Protein AF-A0A2A4WI17-F1 (afdb_monomer_lite)

pLDDT: mean 92.86, std 6.68, range [65.06, 98.31]

Foldseek 3Di:
DDDDDDDDDPVNVVVVVVVVVVVVVVVPDDDDPVRVVVVVVVVLLVCLQVVLVVVPQDDDSVVLVVLVVPDDDPPRVVSSVSSVLQSVLVVLVVVVVVVVDPDDDPVNVVSSVD

Radius of gyration: 18.0 Å; chains: 1; bounding box: 45×33×43 Å

Sequence (114 aa):
MFAPNFQIIPLLAKMLMDIEATRQAVSSLPVTVSVLASLRESARLIATHYSTQIEGNRLTQDQVEEVLQGGTFPNRERDEAEVKNYYQALDFLDSLIKIKNTFITEKELQTLVG

Structure (mmCIF, N/CA/C/O backbone):
data_AF-A0A2A4WI17-F1
#
_entry.id   AF-A0A2A4WI17-F1
#
loop_
_atom_site.group_PDB
_atom_site.id
_atom_site.type_symbol
_atom_site.label_atom_id
_atom_site.label_alt_id
_atom_site.label_comp_id
_atom_site.label_asym_id
_atom_site.label_entity_id
_atom_site.label_seq_id
_atom_site.pdbx_PDB_ins_code
_atom_site.Cartn_x
_atom_site.Cartn_y
_atom_site.Cartn_z
_atom_site.occupancy
_atom_site.B_iso_or_equiv
_atom_site.auth_seq_id
_atom_site.auth_comp_id
_atom_site.auth_asym_id
_atom_site.auth_atom_id
_atom_site.pdbx_PDB_model_num
ATOM 1 N N . MET A 1 1 ? 28.765 -5.258 9.114 1.00 79.31 1 MET A N 1
ATOM 2 C CA . MET A 1 1 ? 27.917 -4.525 8.151 1.00 79.31 1 MET A CA 1
ATOM 3 C C . MET A 1 1 ? 27.171 -5.564 7.330 1.00 79.31 1 MET A C 1
ATOM 5 O O . MET A 1 1 ? 27.802 -6.533 6.923 1.00 79.31 1 MET A O 1
ATOM 9 N N . PHE A 1 2 ? 25.852 -5.445 7.186 1.00 89.94 2 PHE A N 1
ATOM 10 C CA . PHE A 1 2 ? 25.060 -6.394 6.397 1.00 89.94 2 PHE A CA 1
ATOM 11 C C . PHE A 1 2 ? 25.437 -6.273 4.912 1.00 89.94 2 PHE A C 1
ATOM 13 O O . PHE A 1 2 ? 25.482 -5.164 4.387 1.00 89.94 2 PHE A O 1
ATOM 20 N N . ALA A 1 3 ? 25.740 -7.397 4.261 1.00 90.81 3 ALA A N 1
ATOM 21 C CA . ALA A 1 3 ? 26.123 -7.464 2.852 1.00 90.81 3 ALA A CA 1
ATOM 22 C C . ALA A 1 3 ? 25.210 -8.481 2.142 1.00 90.81 3 ALA A C 1
ATOM 24 O O . ALA A 1 3 ? 25.530 -9.672 2.113 1.00 90.81 3 ALA A O 1
ATOM 25 N N . PRO A 1 4 ? 24.036 -8.054 1.646 1.00 93.25 4 PRO A N 1
ATOM 26 C CA . PRO A 1 4 ? 23.118 -8.954 0.961 1.00 93.25 4 PRO A CA 1
ATOM 27 C C . PRO A 1 4 ? 23.732 -9.457 -0.349 1.00 93.25 4 PRO A C 1
ATOM 29 O O . PRO A 1 4 ? 24.366 -8.703 -1.087 1.00 93.25 4 PRO A O 1
ATOM 32 N N . ASN A 1 5 ? 23.526 -10.738 -0.649 1.00 93.56 5 ASN A N 1
ATOM 33 C CA . ASN A 1 5 ? 23.973 -11.353 -1.895 1.00 93.56 5 ASN A CA 1
ATOM 34 C C . ASN A 1 5 ? 22.818 -11.374 -2.901 1.00 93.56 5 ASN A C 1
ATOM 36 O O . ASN A 1 5 ? 21.951 -12.246 -2.843 1.00 93.56 5 ASN A O 1
ATOM 40 N N . PHE A 1 6 ? 22.799 -10.399 -3.808 1.00 93.25 6 PHE A N 1
ATOM 41 C CA . PHE A 1 6 ? 21.814 -10.331 -4.882 1.00 93.25 6 PHE A CA 1
ATOM 42 C C . PHE A 1 6 ? 22.356 -10.997 -6.147 1.00 93.25 6 PHE A C 1
ATOM 44 O O . PHE A 1 6 ? 23.435 -10.651 -6.625 1.00 93.25 6 PHE A O 1
ATOM 51 N N . GLN A 1 7 ? 21.586 -11.922 -6.719 1.00 94.44 7 GLN A N 1
ATOM 52 C CA . GLN A 1 7 ? 21.932 -12.598 -7.967 1.00 94.44 7 GLN A CA 1
ATOM 53 C C . GLN A 1 7 ? 20.770 -12.516 -8.950 1.00 94.44 7 GLN A C 1
ATOM 55 O O . GLN A 1 7 ? 19.653 -12.937 -8.647 1.00 94.44 7 GLN A O 1
ATOM 60 N N . ILE A 1 8 ? 21.037 -11.993 -10.148 1.00 94.81 8 ILE A N 1
ATOM 61 C CA . ILE A 1 8 ? 20.061 -11.991 -11.237 1.00 94.81 8 ILE A CA 1
ATOM 62 C C . ILE A 1 8 ? 20.190 -13.308 -11.992 1.00 94.81 8 ILE A C 1
ATOM 64 O O . ILE A 1 8 ? 21.150 -13.530 -12.726 1.00 94.81 8 ILE A O 1
ATOM 68 N N . ILE A 1 9 ? 19.203 -14.180 -11.811 1.00 97.56 9 ILE A N 1
ATOM 69 C CA . ILE A 1 9 ? 19.073 -15.418 -12.581 1.00 97.56 9 ILE A CA 1
ATOM 70 C C . ILE A 1 9 ? 18.178 -15.195 -13.813 1.00 97.56 9 ILE A C 1
ATOM 72 O O . ILE A 1 9 ? 17.351 -14.278 -13.801 1.00 97.56 9 ILE A O 1
ATOM 76 N N . PRO A 1 10 ? 18.264 -16.044 -14.857 1.00 98.12 10 PRO A N 1
ATOM 77 C CA . PRO A 1 10 ? 17.465 -15.879 -16.075 1.00 98.12 10 PRO A CA 1
ATOM 78 C C . PRO A 1 10 ? 15.953 -15.769 -15.828 1.00 98.12 10 PRO A C 1
ATOM 80 O O . PRO A 1 10 ? 15.282 -14.976 -16.484 1.00 98.12 10 PRO A O 1
ATOM 83 N N . LEU A 1 11 ? 15.421 -16.512 -14.848 1.00 97.69 11 LEU A N 1
ATOM 84 C CA . LEU A 1 11 ? 14.013 -16.416 -14.454 1.00 97.69 11 LEU A CA 1
ATOM 85 C C . LEU A 1 11 ? 13.659 -15.018 -13.926 1.00 97.69 11 LEU A C 1
ATOM 87 O O . LEU A 1 11 ? 12.659 -14.448 -14.351 1.00 97.69 11 LEU A O 1
ATOM 91 N N . LEU A 1 12 ? 14.492 -14.446 -13.050 1.00 97.75 12 LEU A N 1
ATOM 92 C CA . LEU A 1 12 ? 14.269 -13.110 -12.498 1.00 97.75 12 LEU A CA 1
ATOM 93 C C . LEU A 1 12 ? 14.339 -12.044 -13.596 1.00 97.75 12 LEU A C 1
ATOM 95 O O . LEU A 1 12 ? 13.481 -11.170 -13.653 1.00 97.75 12 LEU A O 1
ATOM 99 N N . ALA A 1 13 ? 15.316 -12.147 -14.501 1.00 97.81 13 ALA A N 1
ATOM 100 C CA . ALA A 1 13 ? 15.419 -11.244 -15.645 1.00 97.81 13 ALA A CA 1
ATOM 101 C C . ALA A 1 13 ? 14.158 -11.298 -16.522 1.00 97.81 13 ALA A C 1
ATOM 103 O O . ALA A 1 13 ? 13.636 -10.255 -16.910 1.00 97.81 13 ALA A O 1
ATOM 104 N N . LYS A 1 14 ? 13.627 -12.501 -16.781 1.00 98.31 14 LYS A N 1
ATOM 105 C CA . LYS A 1 14 ? 12.368 -12.673 -17.513 1.00 98.31 14 LYS A CA 1
ATOM 106 C C . LYS A 1 14 ? 11.191 -12.008 -16.794 1.00 98.31 14 LYS A C 1
ATOM 108 O O . LYS A 1 14 ? 10.482 -11.226 -17.413 1.00 98.31 14 LYS A O 1
ATOM 113 N N . MET A 1 15 ? 11.034 -12.247 -15.491 1.00 98.19 15 MET A N 1
ATOM 114 C CA . MET A 1 15 ? 9.964 -11.630 -14.698 1.00 98.19 15 MET A CA 1
ATOM 115 C C . MET A 1 15 ? 10.038 -10.098 -14.713 1.00 98.19 15 MET A C 1
ATOM 117 O O . MET A 1 15 ? 9.012 -9.439 -14.842 1.00 98.19 15 MET A O 1
ATOM 121 N N . LEU A 1 16 ? 11.240 -9.518 -14.628 1.00 97.56 16 LEU A N 1
ATOM 122 C CA . LEU A 1 16 ? 11.426 -8.066 -14.716 1.00 97.56 16 LEU A CA 1
ATOM 123 C C . LEU A 1 16 ? 11.016 -7.513 -16.088 1.00 97.56 16 LEU A C 1
ATOM 125 O O . LEU A 1 16 ? 10.375 -6.465 -16.150 1.00 97.56 16 LEU A O 1
ATOM 129 N N . MET A 1 17 ? 11.343 -8.220 -17.176 1.00 98.12 17 MET A N 1
ATOM 130 C CA . MET A 1 17 ? 10.915 -7.836 -18.527 1.00 98.12 17 MET A CA 1
ATOM 131 C C . MET A 1 17 ? 9.390 -7.897 -18.680 1.00 98.12 17 MET A C 1
ATOM 133 O O . MET A 1 17 ? 8.802 -6.967 -19.229 1.00 98.12 17 MET A O 1
ATOM 137 N N . ASP A 1 18 ? 8.747 -8.939 -18.148 1.00 98.19 18 ASP A N 1
ATOM 138 C CA . ASP A 1 18 ? 7.288 -9.095 -18.197 1.00 98.19 18 ASP A CA 1
ATOM 139 C C . ASP A 1 18 ? 6.572 -7.987 -17.390 1.00 98.19 18 ASP A C 1
ATOM 141 O O . ASP A 1 18 ? 5.571 -7.418 -17.846 1.00 98.19 18 ASP A O 1
ATOM 145 N N . ILE A 1 19 ? 7.114 -7.622 -16.218 1.00 98.00 19 ILE A N 1
ATOM 146 C CA . ILE A 1 19 ? 6.622 -6.501 -15.399 1.00 98.00 19 ILE A CA 1
ATOM 147 C C . ILE A 1 19 ? 6.747 -5.180 -16.163 1.00 98.00 19 ILE A C 1
ATOM 149 O O . ILE A 1 19 ? 5.779 -4.422 -16.224 1.00 98.00 19 ILE A O 1
ATOM 153 N N . GLU A 1 20 ? 7.904 -4.896 -16.768 1.00 97.81 20 GLU A N 1
ATOM 154 C CA . GLU A 1 20 ? 8.119 -3.639 -17.493 1.00 97.81 20 GLU A CA 1
ATOM 155 C C . GLU A 1 20 ? 7.232 -3.536 -18.740 1.00 97.81 20 GLU A C 1
ATOM 157 O O . GLU A 1 20 ? 6.628 -2.488 -18.973 1.00 97.81 20 GLU A O 1
ATOM 162 N N . ALA A 1 21 ? 7.072 -4.626 -19.496 1.00 97.75 21 ALA A N 1
ATOM 163 C CA . ALA A 1 21 ? 6.164 -4.667 -20.640 1.00 97.75 21 ALA A CA 1
ATOM 164 C C . ALA A 1 21 ? 4.716 -4.353 -20.221 1.00 97.75 21 ALA A C 1
ATOM 166 O O . ALA A 1 21 ? 4.040 -3.529 -20.842 1.00 97.75 21 ALA A O 1
ATOM 167 N N . THR A 1 22 ? 4.258 -4.947 -19.114 1.00 97.69 22 THR A N 1
ATOM 168 C CA . THR A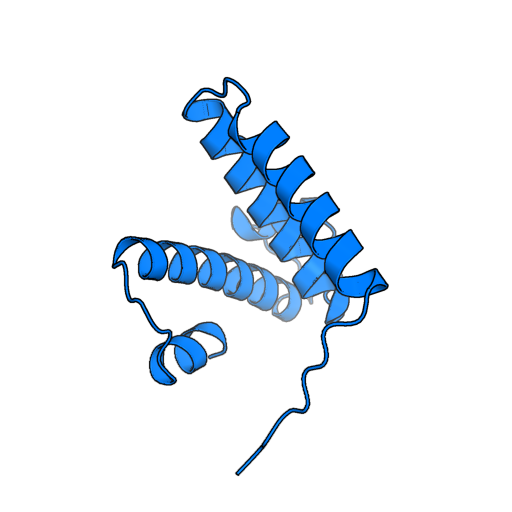 1 22 ? 2.919 -4.694 -18.558 1.00 97.69 22 THR A CA 1
ATOM 169 C C . THR A 1 22 ? 2.778 -3.252 -18.068 1.00 97.69 22 THR A C 1
ATOM 171 O O . THR A 1 22 ? 1.787 -2.582 -18.366 1.00 97.69 22 THR A O 1
ATOM 174 N N . ARG A 1 23 ? 3.788 -2.731 -17.360 1.00 96.69 23 ARG A N 1
ATOM 175 C CA . ARG A 1 23 ? 3.809 -1.347 -16.872 1.00 96.69 23 ARG A CA 1
ATOM 176 C C . ARG A 1 23 ? 3.716 -0.349 -18.025 1.00 96.69 23 ARG A C 1
ATOM 178 O O . ARG A 1 23 ? 2.979 0.631 -17.908 1.00 96.69 23 ARG A O 1
ATOM 185 N N . GLN A 1 24 ? 4.429 -0.582 -19.129 1.00 96.75 24 GLN A N 1
ATOM 186 C CA . GLN A 1 24 ? 4.367 0.266 -20.323 1.00 96.75 24 GLN A CA 1
ATOM 187 C C . GLN A 1 24 ? 2.980 0.247 -20.964 1.00 96.75 24 GLN A C 1
ATOM 189 O O . GLN A 1 24 ? 2.438 1.316 -21.248 1.00 96.75 24 GLN A O 1
ATOM 194 N N . ALA A 1 25 ? 2.380 -0.938 -21.117 1.00 95.44 25 ALA A N 1
ATOM 195 C CA . ALA A 1 25 ? 1.027 -1.071 -21.647 1.00 95.44 25 ALA A CA 1
ATOM 196 C C . ALA A 1 25 ? 0.024 -0.243 -20.825 1.00 95.44 25 ALA A C 1
ATOM 198 O O . ALA A 1 25 ? -0.688 0.588 -21.389 1.00 95.44 25 ALA A O 1
ATOM 199 N N . VAL A 1 26 ? 0.042 -0.374 -19.492 1.00 92.56 26 VAL A N 1
ATOM 200 C CA . VAL A 1 26 ? -0.828 0.400 -18.586 1.00 92.56 26 VAL A CA 1
ATOM 201 C C . VAL A 1 26 ? -0.530 1.901 -18.647 1.00 92.56 26 VAL A C 1
ATOM 203 O O . VAL A 1 26 ? -1.452 2.708 -18.725 1.00 92.56 26 VAL A O 1
ATOM 206 N N . SER A 1 27 ? 0.748 2.291 -18.654 1.00 91.00 27 SER A N 1
ATOM 207 C CA . SER A 1 27 ? 1.164 3.705 -18.666 1.00 91.00 27 SER A CA 1
ATOM 208 C C . SER A 1 27 ? 0.761 4.442 -19.949 1.00 91.00 27 SER A C 1
ATOM 210 O O . SER A 1 27 ? 0.677 5.667 -19.945 1.00 91.00 27 SER A O 1
ATOM 212 N N . SER A 1 28 ? 0.535 3.708 -21.042 1.00 91.38 28 SER A N 1
ATOM 213 C CA . SER A 1 28 ? 0.130 4.264 -22.337 1.00 91.38 28 SER A CA 1
ATOM 214 C C . SER A 1 28 ? -1.383 4.461 -22.493 1.00 91.38 28 SER A C 1
ATOM 216 O O . SER A 1 28 ? -1.819 5.067 -23.473 1.00 91.38 28 SER A O 1
ATOM 218 N N . LEU A 1 29 ? -2.192 3.956 -21.552 1.00 92.19 29 LEU A N 1
ATOM 219 C CA . LEU A 1 29 ? -3.646 4.037 -21.647 1.00 92.19 29 LEU A CA 1
ATOM 220 C C . LEU A 1 29 ? -4.127 5.495 -21.558 1.00 92.19 29 LEU A C 1
ATOM 222 O O . LEU A 1 29 ? -3.684 6.243 -20.681 1.00 92.19 29 LEU A O 1
ATOM 226 N N . PRO A 1 30 ? -5.076 5.911 -22.415 1.00 92.19 30 PRO A N 1
ATOM 227 C CA . PRO A 1 30 ? -5.680 7.229 -22.310 1.00 92.19 30 PRO A CA 1
ATOM 228 C C . PRO A 1 30 ? -6.620 7.265 -21.097 1.00 92.19 30 PRO A C 1
ATOM 230 O O . PRO A 1 30 ? -7.737 6.753 -21.147 1.00 92.19 30 PRO A O 1
ATOM 233 N N . VAL A 1 31 ? -6.169 7.872 -19.998 1.00 91.69 31 VAL A N 1
ATOM 234 C CA . VAL A 1 31 ? -6.937 7.998 -18.749 1.00 91.69 31 VAL A CA 1
ATOM 235 C C . VAL A 1 31 ? -7.063 9.470 -18.371 1.00 91.69 31 VAL A C 1
ATOM 237 O O . VAL A 1 31 ? -6.091 10.225 -18.410 1.00 91.69 31 VAL A O 1
ATOM 240 N N . THR A 1 32 ? -8.269 9.902 -18.004 1.00 94.38 32 THR A N 1
ATOM 241 C CA . THR A 1 32 ? -8.497 11.273 -17.535 1.00 94.38 32 THR A CA 1
ATOM 242 C C . THR A 1 32 ? -7.949 11.465 -16.121 1.00 94.38 32 THR A C 1
ATOM 244 O O . THR A 1 32 ? -7.808 10.519 -15.347 1.00 94.38 32 THR A O 1
ATOM 247 N N . VAL A 1 33 ? -7.692 12.719 -15.740 1.00 92.56 33 VAL A N 1
ATOM 248 C CA . VAL A 1 33 ? -7.217 13.051 -14.386 1.00 92.56 33 VAL A CA 1
ATOM 249 C C . VAL A 1 33 ? -8.195 12.573 -13.304 1.00 92.56 33 VAL A C 1
ATOM 251 O O . VAL A 1 33 ? -7.755 12.073 -12.272 1.00 92.56 33 VAL A O 1
ATOM 254 N N . SER A 1 34 ? -9.507 12.674 -13.544 1.00 95.44 34 SER A N 1
ATOM 255 C CA . SER A 1 34 ? -10.535 12.234 -12.591 1.00 95.44 34 SER A CA 1
ATOM 256 C C . SER A 1 34 ? -10.551 10.719 -12.400 1.00 95.44 34 SER A C 1
ATOM 258 O O . SER A 1 34 ? -10.575 10.248 -11.266 1.00 95.44 34 SER A O 1
ATOM 260 N N . VAL A 1 35 ? -10.472 9.950 -13.491 1.00 94.62 35 VAL A N 1
ATOM 261 C CA . VAL A 1 35 ? -10.410 8.483 -13.419 1.00 94.62 35 VAL A CA 1
ATOM 262 C C . VAL A 1 35 ? -9.125 8.047 -12.723 1.00 94.62 35 VAL A C 1
ATOM 264 O O . VAL A 1 35 ? -9.163 7.186 -11.852 1.00 94.62 35 VAL A O 1
ATOM 267 N N . LEU A 1 36 ? -7.992 8.682 -13.030 1.00 92.12 36 LEU A N 1
ATOM 268 C CA . LEU A 1 36 ? -6.725 8.385 -12.366 1.00 92.12 36 LEU A CA 1
ATOM 269 C C . LEU A 1 36 ? -6.771 8.674 -10.856 1.00 92.12 36 LEU A C 1
ATOM 271 O O . LEU A 1 36 ? -6.202 7.914 -10.074 1.00 92.12 36 LEU A O 1
ATOM 275 N N . ALA A 1 37 ? -7.426 9.760 -10.439 1.00 92.31 37 ALA A N 1
ATOM 276 C CA . ALA A 1 37 ? -7.603 10.080 -9.024 1.00 92.31 37 ALA A CA 1
ATOM 277 C C . ALA A 1 37 ? -8.435 9.006 -8.306 1.00 92.31 37 ALA A C 1
ATOM 279 O O . ALA A 1 37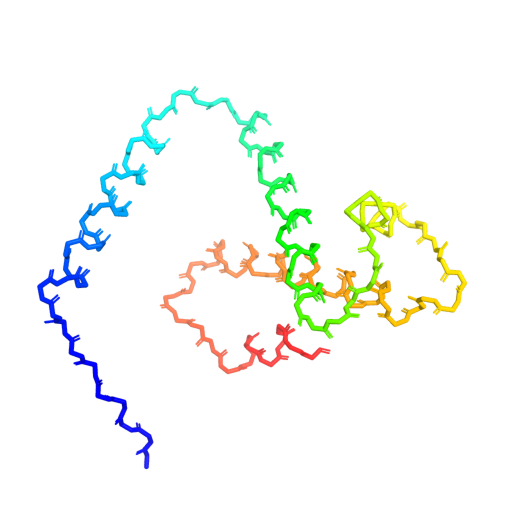 ? -7.993 8.496 -7.279 1.00 92.31 37 ALA A O 1
ATOM 280 N N . SER A 1 38 ? -9.563 8.602 -8.898 1.00 94.81 38 SER A N 1
ATOM 281 C CA . SER A 1 38 ? -10.419 7.537 -8.364 1.00 94.81 38 SER A CA 1
ATOM 282 C C . SER A 1 38 ? -9.689 6.190 -8.290 1.00 94.81 38 SER A C 1
ATOM 284 O O . SER A 1 38 ? -9.713 5.540 -7.252 1.00 94.81 38 SER A O 1
ATOM 286 N N . LEU A 1 39 ? -8.940 5.805 -9.331 1.00 94.06 39 LEU A N 1
ATOM 287 C CA . LEU A 1 39 ? -8.144 4.572 -9.318 1.00 94.06 39 LEU A CA 1
ATOM 288 C C . LEU A 1 39 ? -7.089 4.569 -8.204 1.00 94.06 39 LEU A C 1
ATOM 290 O O . LEU A 1 39 ? -6.860 3.534 -7.583 1.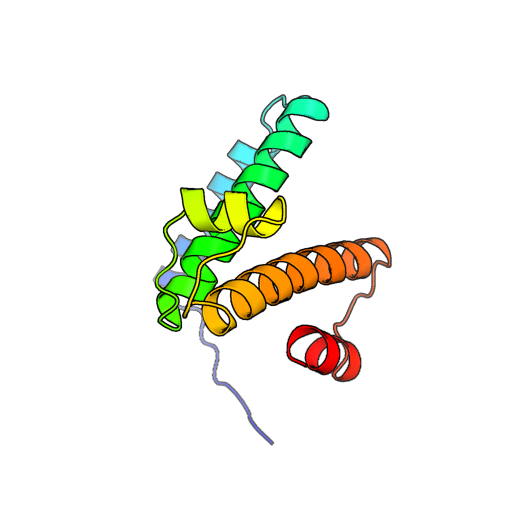00 94.06 39 LEU A O 1
ATOM 294 N N . ARG A 1 40 ? -6.446 5.712 -7.936 1.00 92.75 40 ARG A N 1
ATOM 295 C CA . ARG A 1 40 ? -5.478 5.841 -6.833 1.00 92.75 40 ARG A CA 1
ATOM 296 C C . ARG A 1 40 ? -6.140 5.726 -5.469 1.00 92.75 40 ARG A C 1
ATOM 298 O O . ARG A 1 40 ? -5.573 5.102 -4.581 1.00 92.75 40 ARG A O 1
ATOM 305 N N . GLU A 1 41 ? -7.315 6.319 -5.304 1.00 93.38 41 GLU A N 1
ATOM 306 C CA . GLU A 1 41 ? -8.102 6.200 -4.079 1.00 93.38 41 GLU A CA 1
ATOM 307 C C . GLU A 1 41 ? -8.514 4.746 -3.828 1.00 93.38 41 GLU A C 1
ATOM 309 O O . GLU A 1 41 ? -8.211 4.204 -2.766 1.00 93.38 41 GLU A O 1
ATOM 314 N N . SER A 1 42 ? -9.066 4.063 -4.836 1.00 94.81 42 SER A N 1
ATOM 315 C CA . SER A 1 42 ? -9.386 2.635 -4.741 1.00 94.81 42 SER A CA 1
ATOM 316 C C . SER A 1 42 ? -8.149 1.784 -4.447 1.00 94.81 42 SER A C 1
ATOM 318 O O . SER A 1 42 ? -8.200 0.897 -3.599 1.00 94.81 42 SER A O 1
ATOM 320 N N . ALA A 1 43 ? -7.018 2.060 -5.104 1.00 94.56 43 ALA A N 1
ATOM 321 C CA . ALA A 1 43 ? -5.772 1.341 -4.854 1.00 94.56 43 ALA A CA 1
ATOM 322 C C . ALA A 1 43 ? -5.265 1.538 -3.417 1.00 94.56 43 ALA A C 1
ATOM 324 O O . ALA A 1 43 ? -4.790 0.576 -2.819 1.00 94.56 43 ALA A O 1
ATOM 325 N N . ARG A 1 44 ? -5.399 2.743 -2.844 1.00 95.00 44 ARG A N 1
ATOM 326 C CA . ARG A 1 44 ? -5.062 3.000 -1.436 1.00 95.00 44 ARG A CA 1
ATOM 327 C C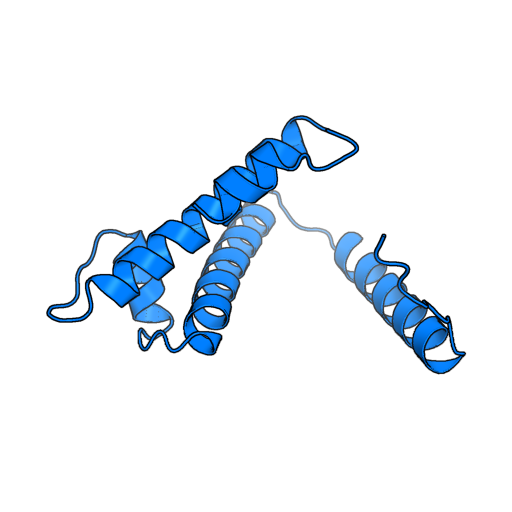 . ARG A 1 44 ? -5.964 2.222 -0.488 1.00 95.00 44 ARG A C 1
ATOM 329 O O . ARG A 1 44 ? -5.442 1.556 0.395 1.00 95.00 44 ARG A O 1
ATOM 336 N N . LEU A 1 45 ? -7.282 2.244 -0.694 1.00 95.88 45 LEU A N 1
ATOM 337 C CA . LEU A 1 45 ? -8.226 1.473 0.128 1.00 95.88 45 LEU A CA 1
ATOM 338 C C . LEU A 1 45 ? -7.891 -0.024 0.117 1.00 95.88 45 LEU A C 1
ATOM 340 O O . LEU A 1 45 ? -7.794 -0.654 1.170 1.00 95.88 45 LEU A O 1
ATOM 344 N N . ILE A 1 46 ? -7.643 -0.574 -1.074 1.00 96.69 46 ILE A N 1
ATOM 345 C CA . ILE A 1 46 ? -7.268 -1.979 -1.265 1.00 96.69 46 ILE A CA 1
ATOM 346 C C . ILE A 1 46 ? -5.931 -2.287 -0.579 1.00 96.69 46 ILE A C 1
ATOM 348 O O . ILE A 1 46 ? -5.828 -3.288 0.131 1.00 96.69 46 ILE A O 1
ATOM 352 N N . ALA A 1 47 ? -4.916 -1.438 -0.762 1.00 96.25 47 ALA A N 1
ATOM 353 C CA . ALA A 1 47 ? -3.611 -1.612 -0.130 1.00 96.25 47 ALA A CA 1
ATOM 354 C C . ALA A 1 47 ? -3.726 -1.587 1.400 1.00 96.25 47 ALA A C 1
ATOM 356 O O . ALA A 1 47 ? -3.236 -2.501 2.055 1.00 96.25 47 ALA A O 1
ATOM 357 N N . THR A 1 48 ? -4.442 -0.611 1.964 1.00 97.19 48 THR A N 1
ATOM 358 C CA . THR A 1 48 ? -4.681 -0.516 3.409 1.00 97.19 48 THR A CA 1
ATOM 359 C C . THR A 1 48 ? -5.378 -1.755 3.952 1.00 97.19 48 THR A C 1
ATOM 361 O O . THR A 1 48 ? -4.931 -2.312 4.957 1.00 97.19 48 THR A O 1
ATOM 364 N N . HIS A 1 49 ? -6.433 -2.230 3.285 1.00 97.94 49 HIS A N 1
ATOM 365 C CA . HIS A 1 49 ? -7.143 -3.430 3.718 1.00 97.94 49 HIS A CA 1
ATOM 366 C C . HIS A 1 49 ? -6.222 -4.653 3.742 1.00 97.94 49 HIS A C 1
ATOM 368 O O . HIS A 1 49 ? -6.059 -5.279 4.788 1.00 97.94 49 HIS A O 1
ATOM 374 N N . TYR A 1 50 ? -5.574 -4.982 2.622 1.00 97.69 50 TYR A N 1
ATOM 375 C CA . TYR A 1 50 ? -4.778 -6.206 2.551 1.00 97.69 50 TYR A CA 1
ATOM 376 C C . TYR A 1 50 ? -3.482 -6.126 3.365 1.00 97.69 50 TYR A C 1
ATOM 378 O O . TYR A 1 50 ? -3.086 -7.129 3.953 1.00 97.69 50 TYR A O 1
ATOM 386 N N . SER A 1 51 ? -2.837 -4.960 3.464 1.00 96.62 51 SER A N 1
ATOM 387 C CA . SER A 1 51 ? -1.626 -4.807 4.280 1.00 96.62 51 SER A CA 1
ATOM 388 C C . SER A 1 51 ? -1.897 -4.883 5.777 1.00 96.62 51 SER A C 1
ATOM 390 O O . SER A 1 51 ? -1.090 -5.452 6.498 1.00 96.62 51 SER A O 1
ATOM 392 N N . THR A 1 52 ? -3.029 -4.375 6.261 1.00 96.81 52 THR A N 1
ATOM 393 C CA . THR A 1 52 ? -3.395 -4.562 7.674 1.00 96.81 52 THR A CA 1
ATOM 394 C C . THR A 1 52 ? -3.922 -5.979 7.931 1.00 96.81 52 THR A C 1
ATOM 396 O O . THR A 1 52 ? -3.648 -6.564 8.977 1.00 96.81 52 THR A O 1
ATOM 399 N N . GLN A 1 53 ? -4.615 -6.590 6.963 1.00 97.81 53 GLN A N 1
ATOM 400 C CA . GLN A 1 53 ? -5.139 -7.953 7.088 1.00 97.81 53 GLN A CA 1
ATOM 401 C C . GLN A 1 53 ? -4.037 -9.009 7.249 1.00 97.81 53 GLN A C 1
ATOM 403 O O . GLN A 1 53 ? -4.199 -9.925 8.057 1.00 97.81 53 GLN A O 1
ATOM 408 N N . ILE A 1 54 ? -2.912 -8.895 6.529 1.00 97.19 54 ILE A N 1
ATOM 409 C CA . ILE A 1 54 ? -1.787 -9.837 6.698 1.00 97.19 54 ILE A CA 1
ATOM 410 C C . ILE A 1 54 ? -1.181 -9.784 8.110 1.00 97.19 54 ILE A C 1
ATOM 412 O O . ILE A 1 54 ? -0.661 -10.794 8.577 1.00 97.19 54 ILE A O 1
ATOM 416 N N . GLU A 1 55 ? -1.318 -8.652 8.807 1.00 94.62 55 GLU A N 1
ATOM 417 C CA . GLU A 1 55 ? -0.879 -8.449 10.196 1.00 94.62 55 GLU A CA 1
ATOM 418 C C . GLU A 1 55 ? -1.945 -8.876 11.230 1.00 94.62 55 GLU A C 1
ATOM 420 O O . GLU A 1 55 ? -1.751 -8.757 12.442 1.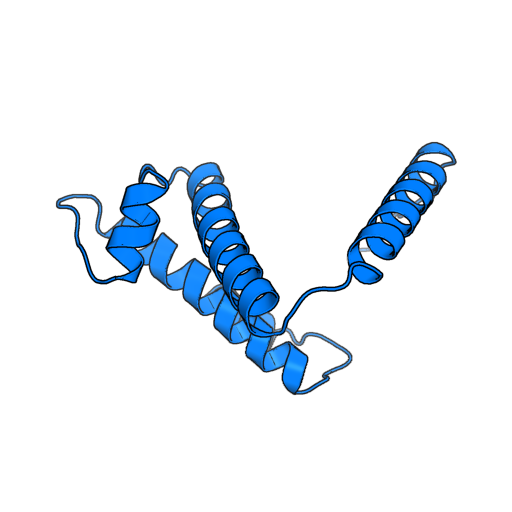00 94.62 55 GLU A O 1
ATOM 425 N N . GLY A 1 56 ? -3.081 -9.413 10.768 1.00 96.69 56 GLY A N 1
ATOM 426 C CA . GLY A 1 56 ? -4.155 -9.937 11.613 1.00 96.69 56 GLY A CA 1
ATOM 427 C C . GLY A 1 56 ? -5.303 -8.964 11.884 1.00 96.69 56 GLY A C 1
ATOM 428 O O . GLY A 1 56 ? -6.173 -9.280 12.706 1.00 96.69 56 GLY A O 1
ATOM 429 N N . ASN A 1 57 ? -5.346 -7.821 11.192 1.00 98.00 57 ASN A N 1
ATOM 430 C CA . ASN A 1 57 ? -6.514 -6.949 11.199 1.00 98.00 57 ASN A CA 1
ATOM 431 C C . ASN A 1 57 ? -7.723 -7.695 10.619 1.00 98.00 57 ASN A C 1
ATOM 433 O O . ASN A 1 57 ? -7.634 -8.429 9.632 1.00 98.00 57 ASN A O 1
ATOM 437 N N . ARG A 1 58 ? -8.869 -7.544 11.273 1.00 96.56 58 ARG A N 1
ATOM 438 C CA . ARG A 1 58 ? -10.074 -8.343 11.016 1.00 96.56 58 ARG A CA 1
ATOM 439 C C . ARG A 1 58 ? -11.217 -7.525 10.419 1.00 96.56 58 ARG A C 1
ATOM 441 O O . ARG A 1 58 ? -12.300 -8.080 10.237 1.00 96.56 58 ARG A O 1
ATOM 448 N N . LEU A 1 59 ? -11.002 -6.238 10.147 1.00 97.69 59 LEU A N 1
ATOM 449 C CA . LEU A 1 59 ? -11.969 -5.410 9.438 1.00 97.69 59 LEU A CA 1
ATOM 450 C C . LEU A 1 59 ? -12.073 -5.872 7.982 1.00 97.69 59 LEU A C 1
ATOM 452 O O . LEU A 1 59 ? -11.076 -6.177 7.327 1.00 97.69 59 LEU A O 1
ATOM 456 N N . THR A 1 60 ? -13.299 -5.938 7.479 1.00 97.50 60 THR A N 1
ATOM 457 C CA . THR A 1 60 ? -13.565 -6.164 6.052 1.00 97.50 60 THR A CA 1
ATOM 458 C C . THR A 1 60 ? -13.203 -4.924 5.235 1.00 97.50 60 THR A C 1
ATOM 460 O O . THR A 1 60 ? -13.041 -3.840 5.792 1.00 97.50 60 THR A O 1
ATOM 463 N N . GLN A 1 61 ? -13.091 -5.059 3.913 1.00 96.56 61 GLN A N 1
ATOM 464 C CA . GLN A 1 61 ? -12.798 -3.922 3.038 1.00 96.56 61 GLN A CA 1
ATOM 465 C C . GLN A 1 61 ? -13.823 -2.781 3.198 1.00 96.56 61 GLN A C 1
ATOM 467 O O . GLN A 1 61 ? -13.422 -1.626 3.316 1.00 96.56 61 GLN A O 1
ATOM 472 N N . ASP A 1 62 ? -15.116 -3.101 3.291 1.00 97.06 62 ASP A N 1
ATOM 473 C CA . ASP A 1 62 ? -16.176 -2.102 3.491 1.00 97.06 62 ASP A CA 1
ATOM 474 C C . ASP A 1 62 ? -16.023 -1.386 4.844 1.00 97.06 62 ASP A C 1
ATOM 476 O O . ASP A 1 62 ? -16.173 -0.172 4.945 1.00 97.06 62 ASP A O 1
ATOM 480 N N . GLN A 1 63 ? -15.644 -2.125 5.891 1.00 97.44 63 GLN A N 1
ATOM 481 C CA . GLN A 1 63 ? -15.385 -1.537 7.207 1.00 97.44 63 GLN A CA 1
ATOM 482 C C . GLN A 1 63 ? -14.119 -0.676 7.220 1.00 97.44 63 GLN A C 1
ATOM 484 O O . GLN A 1 63 ? -14.083 0.323 7.925 1.00 97.44 63 GLN A O 1
ATOM 489 N N . VAL A 1 64 ? -13.085 -1.028 6.449 1.00 97.56 64 VAL A N 1
ATOM 490 C CA . VAL A 1 64 ? -11.894 -0.180 6.267 1.00 97.56 64 VAL A CA 1
ATOM 491 C C . VAL A 1 64 ? -12.295 1.167 5.668 1.00 97.56 64 VAL A C 1
ATOM 493 O O . VAL A 1 64 ? -11.858 2.205 6.162 1.00 97.56 64 VAL A O 1
ATOM 496 N N . GLU A 1 65 ? -13.154 1.166 4.648 1.00 96.94 65 GLU A N 1
ATOM 497 C CA . GLU A 1 65 ? -13.691 2.399 4.066 1.00 96.94 65 GLU A CA 1
ATOM 498 C C . GLU A 1 65 ? -14.508 3.199 5.093 1.00 96.94 65 GLU A C 1
ATOM 500 O O . GLU A 1 65 ? -14.280 4.399 5.258 1.00 96.94 65 GLU A O 1
ATOM 505 N N . GLU A 1 66 ? -15.380 2.537 5.859 1.00 97.50 66 GLU A N 1
ATOM 506 C CA . GLU A 1 66 ? -16.171 3.173 6.919 1.00 97.50 66 GLU A CA 1
ATOM 507 C C . GLU A 1 66 ? -15.281 3.819 7.998 1.00 97.50 66 GLU A C 1
ATOM 509 O O . GLU A 1 66 ? -15.512 4.963 8.395 1.00 97.50 66 GLU A O 1
ATOM 514 N N . VAL A 1 67 ? -14.207 3.142 8.424 1.00 97.50 67 VAL A N 1
ATOM 515 C CA . VAL A 1 67 ? -13.225 3.682 9.382 1.00 97.50 67 VAL A CA 1
ATOM 516 C C . VAL A 1 67 ? -12.565 4.956 8.857 1.00 97.50 67 VAL A C 1
ATOM 518 O O . VAL A 1 67 ? -12.368 5.909 9.619 1.00 97.50 67 VAL A O 1
ATOM 521 N N . LEU A 1 68 ? -12.222 4.997 7.568 1.00 95.25 68 LEU A N 1
ATOM 522 C CA . LEU A 1 68 ? -11.597 6.165 6.936 1.00 95.25 68 LEU A CA 1
ATOM 523 C C . LEU A 1 68 ? -12.582 7.327 6.755 1.00 95.25 68 LEU A C 1
ATOM 525 O O . LEU A 1 68 ? -12.166 8.484 6.752 1.00 95.25 68 LEU A O 1
ATOM 529 N N . GLN A 1 69 ? -13.882 7.035 6.696 1.00 95.69 69 GLN A N 1
ATOM 530 C CA . GLN A 1 69 ? -14.961 8.026 6.734 1.00 95.69 69 GLN A CA 1
ATOM 531 C C . GLN A 1 69 ? -15.340 8.461 8.165 1.00 95.69 69 GLN A C 1
ATOM 533 O O . GLN A 1 69 ? -16.202 9.321 8.343 1.00 95.69 69 GLN A O 1
ATOM 538 N N . GLY A 1 70 ? -14.673 7.920 9.190 1.00 95.44 70 GLY A N 1
ATOM 539 C CA . GLY A 1 70 ? -14.860 8.295 10.593 1.00 95.44 70 GLY A CA 1
ATOM 540 C C . GLY A 1 70 ? -15.773 7.367 11.396 1.00 95.44 70 GLY A C 1
ATOM 541 O O . GLY A 1 70 ? -16.059 7.671 12.555 1.00 95.44 70 GLY A O 1
ATOM 542 N N . GLY A 1 71 ? -16.209 6.246 10.821 1.00 95.56 71 GLY A N 1
ATOM 543 C CA . GLY A 1 71 ? -16.919 5.201 11.549 1.00 95.56 71 GLY A CA 1
ATOM 544 C C . GLY A 1 71 ? -16.040 4.488 12.577 1.00 95.56 71 GLY A C 1
ATOM 545 O O . GLY A 1 71 ? -14.805 4.562 12.545 1.00 95.56 71 GLY A O 1
ATOM 546 N N . THR A 1 72 ? -16.701 3.823 13.522 1.00 95.38 72 THR A N 1
ATOM 547 C CA . THR A 1 72 ? -16.068 3.129 14.646 1.00 95.38 72 THR A CA 1
ATOM 548 C C . THR A 1 72 ? -16.772 1.808 14.939 1.00 95.38 72 THR A C 1
ATOM 550 O O . THR A 1 72 ? -17.974 1.644 14.729 1.00 95.38 72 THR A O 1
ATOM 553 N N . PHE A 1 73 ? -16.010 0.852 15.453 1.00 94.44 73 PHE A N 1
ATOM 554 C CA . PHE A 1 73 ? -16.407 -0.518 15.715 1.00 94.44 73 PHE A CA 1
ATOM 555 C C . PHE A 1 73 ? -15.988 -0.900 17.146 1.00 94.44 73 PHE A C 1
ATOM 557 O O . PHE A 1 73 ? -14.802 -1.054 17.439 1.00 94.44 73 PHE A O 1
ATOM 564 N N . PRO A 1 74 ? -16.946 -1.109 18.066 1.00 92.81 74 PRO A N 1
ATOM 565 C CA . PRO A 1 74 ? -16.627 -1.470 19.444 1.00 92.81 74 PRO A CA 1
ATOM 566 C C . PRO A 1 74 ? -15.754 -2.729 19.543 1.00 92.81 74 PRO A C 1
ATOM 568 O O . PRO A 1 74 ? -16.049 -3.746 18.904 1.00 92.81 74 PRO A O 1
ATOM 571 N N . ASN A 1 75 ? -14.733 -2.698 20.404 1.00 93.75 75 ASN A N 1
ATOM 572 C CA . ASN A 1 75 ? -13.729 -3.759 20.580 1.00 93.75 75 ASN A CA 1
ATOM 573 C C . ASN A 1 75 ? -12.805 -3.972 19.363 1.00 93.75 75 ASN A C 1
ATOM 575 O O . ASN A 1 75 ? -12.167 -5.026 19.248 1.00 93.75 75 ASN A O 1
ATOM 579 N N . ARG A 1 76 ? -12.758 -3.012 18.432 1.00 95.94 76 ARG A N 1
ATOM 580 C CA . ARG A 1 76 ? -11.887 -3.006 17.244 1.00 95.94 76 ARG A CA 1
ATOM 581 C C . ARG A 1 76 ? -11.019 -1.757 17.167 1.00 95.94 76 ARG A C 1
ATOM 583 O O . ARG A 1 76 ? -10.431 -1.488 16.130 1.00 95.94 76 ARG A O 1
ATOM 590 N N . GLU A 1 77 ? -10.861 -1.035 18.269 1.00 96.50 77 GLU A N 1
ATOM 591 C CA . GLU A 1 77 ? -10.179 0.259 18.316 1.00 96.50 77 GLU A CA 1
ATOM 592 C C . GLU A 1 77 ? -8.725 0.156 17.820 1.00 96.50 77 GLU A C 1
ATOM 594 O O . GLU A 1 77 ? -8.223 1.055 17.147 1.00 96.50 77 GLU A O 1
ATOM 599 N N . ARG A 1 78 ? -8.059 -0.976 18.095 1.00 95.81 78 ARG A N 1
ATOM 600 C CA . ARG A 1 78 ? -6.734 -1.288 17.540 1.00 95.81 78 ARG A CA 1
ATOM 601 C C . ARG A 1 78 ? -6.777 -1.457 16.019 1.00 95.81 78 ARG A C 1
ATOM 603 O O . ARG A 1 78 ? -5.954 -0.863 15.330 1.00 95.81 78 ARG A O 1
ATOM 610 N N . ASP A 1 79 ? -7.714 -2.260 15.518 1.00 97.06 79 ASP A N 1
ATOM 611 C CA . ASP A 1 79 ? -7.857 -2.536 14.086 1.00 97.06 79 ASP A CA 1
ATOM 612 C C . ASP A 1 79 ? -8.158 -1.224 13.323 1.00 97.06 79 ASP A C 1
ATOM 614 O O . ASP A 1 79 ? -7.608 -0.976 12.250 1.00 97.06 79 ASP A O 1
ATOM 618 N N . GLU A 1 80 ? -8.977 -0.339 13.899 1.00 97.81 80 GLU A N 1
ATOM 619 C CA . GLU A 1 80 ? -9.255 0.991 13.346 1.00 97.81 80 GLU A CA 1
ATOM 620 C C . GLU A 1 80 ? -8.021 1.895 13.312 1.00 97.81 80 GLU A C 1
ATOM 622 O O . GLU A 1 80 ? -7.789 2.596 12.325 1.00 97.81 80 GLU A O 1
ATOM 627 N N . ALA A 1 81 ? -7.248 1.914 14.403 1.00 96.06 81 ALA A N 1
ATOM 628 C CA . ALA A 1 81 ? -6.038 2.720 14.497 1.00 96.06 81 ALA A CA 1
ATOM 629 C C . ALA A 1 81 ? -5.000 2.270 13.462 1.00 96.06 81 ALA A C 1
ATOM 631 O O . ALA A 1 81 ? -4.432 3.109 12.771 1.00 96.06 81 ALA A O 1
ATOM 632 N N . GLU A 1 82 ? -4.805 0.961 13.287 1.00 96.06 82 GLU A N 1
ATOM 633 C CA . GLU A 1 82 ? -3.898 0.413 12.270 1.00 96.06 82 GLU A CA 1
ATOM 634 C C . GLU A 1 82 ? -4.318 0.806 10.848 1.00 96.06 82 GLU A C 1
ATOM 636 O O . GLU A 1 82 ? -3.474 1.223 10.054 1.00 96.06 82 GLU A O 1
ATOM 641 N N . VAL A 1 83 ? -5.618 0.752 10.537 1.00 97.56 83 VAL A N 1
ATOM 642 C CA . VAL A 1 83 ? -6.160 1.206 9.245 1.00 97.56 83 VAL A CA 1
ATOM 643 C C . VAL A 1 83 ? -5.869 2.686 9.007 1.00 97.56 83 VAL A C 1
ATOM 645 O O . VAL A 1 83 ? -5.344 3.049 7.951 1.00 97.56 83 VAL A O 1
ATOM 648 N N . LYS A 1 84 ? -6.184 3.543 9.987 1.00 96.31 84 LYS A N 1
ATOM 649 C CA . LYS A 1 84 ? -5.964 4.995 9.892 1.00 96.31 84 LYS A CA 1
ATOM 650 C C . LYS A 1 84 ? -4.479 5.316 9.734 1.00 96.31 84 LYS A C 1
ATOM 652 O O . LYS A 1 84 ? -4.122 6.086 8.847 1.00 96.31 84 LYS A O 1
ATOM 657 N N . ASN A 1 85 ? -3.625 4.686 10.537 1.00 95.25 85 ASN A N 1
ATOM 658 C CA . ASN A 1 85 ? -2.182 4.907 10.514 1.00 95.25 85 ASN A CA 1
ATOM 659 C C . ASN A 1 85 ? -1.569 4.463 9.182 1.00 95.25 85 ASN A C 1
ATOM 661 O O . ASN A 1 85 ? -0.820 5.223 8.573 1.00 95.25 85 ASN A O 1
ATOM 665 N N . TYR A 1 86 ? -1.922 3.274 8.683 1.00 95.56 86 TYR A N 1
ATOM 666 C CA . TYR A 1 86 ? -1.407 2.795 7.400 1.00 95.56 86 TYR A CA 1
ATOM 667 C C . TYR A 1 86 ? -1.853 3.699 6.245 1.00 95.56 86 TYR A C 1
ATOM 669 O O . TYR A 1 86 ? -1.045 4.066 5.392 1.00 95.56 86 TYR A O 1
ATOM 677 N N . TYR A 1 87 ? -3.122 4.117 6.232 1.00 95.00 87 TYR A N 1
ATOM 678 C CA . TYR A 1 87 ? -3.623 5.036 5.211 1.00 95.00 87 TYR A CA 1
ATOM 679 C C . TYR A 1 87 ? -2.886 6.388 5.250 1.00 95.00 87 TYR A C 1
ATOM 681 O O . TYR A 1 87 ? -2.446 6.881 4.212 1.00 95.00 87 TYR A O 1
ATOM 689 N N . GLN A 1 88 ? -2.665 6.951 6.442 1.00 93.81 88 GLN A N 1
ATOM 690 C CA . GLN A 1 88 ? -1.885 8.183 6.621 1.00 93.81 88 GLN A CA 1
ATOM 691 C C . GLN A 1 88 ? -0.417 8.025 6.202 1.00 93.81 88 GLN A C 1
ATOM 693 O O . GLN A 1 88 ? 0.166 8.956 5.644 1.00 93.81 88 GLN A O 1
ATOM 698 N N . ALA A 1 89 ? 0.185 6.853 6.417 1.00 93.50 89 ALA A N 1
ATOM 699 C CA . ALA A 1 89 ? 1.542 6.567 5.963 1.00 93.50 89 ALA A CA 1
ATOM 700 C C . ALA A 1 89 ? 1.650 6.613 4.427 1.00 93.50 89 ALA A C 1
ATOM 702 O O . ALA A 1 89 ? 2.635 7.134 3.897 1.00 93.50 89 ALA A O 1
ATOM 703 N N . LEU A 1 90 ? 0.625 6.147 3.698 1.00 92.56 90 LEU A N 1
ATOM 704 C CA . LEU A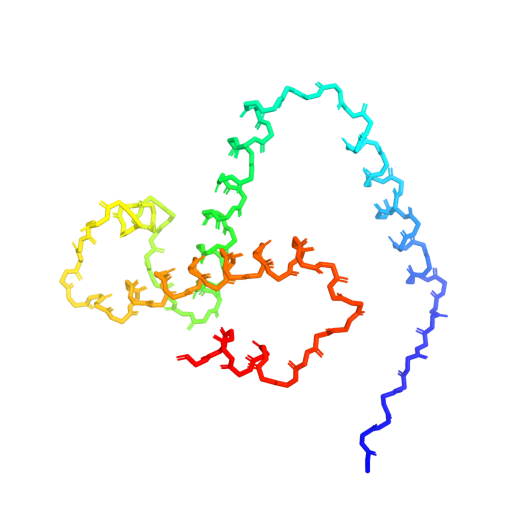 1 90 ? 0.564 6.282 2.237 1.00 92.56 90 LEU A CA 1
ATOM 705 C C . LEU A 1 90 ? 0.468 7.753 1.798 1.00 92.56 90 LEU A C 1
ATOM 707 O O . LEU A 1 90 ? 1.159 8.152 0.859 1.00 92.56 90 LEU A O 1
ATOM 711 N N . ASP A 1 91 ? -0.323 8.575 2.493 1.00 90.88 91 ASP A N 1
ATOM 712 C CA . ASP A 1 91 ? -0.411 10.018 2.219 1.00 90.88 91 ASP A CA 1
ATOM 713 C C . ASP A 1 91 ? 0.923 10.735 2.481 1.00 90.88 91 ASP A C 1
ATOM 715 O O . ASP A 1 91 ? 1.364 11.585 1.696 1.00 90.88 91 ASP A O 1
ATOM 719 N N . PHE A 1 92 ? 1.607 10.371 3.568 1.00 90.75 92 PHE A N 1
ATOM 720 C CA . PHE A 1 92 ? 2.933 10.894 3.873 1.00 90.75 92 PHE A CA 1
ATOM 721 C C . PHE A 1 92 ? 3.946 10.498 2.793 1.00 90.75 92 PHE A C 1
ATOM 723 O O . PHE A 1 92 ? 4.691 11.358 2.315 1.00 90.75 92 PHE A O 1
ATOM 730 N N . LEU A 1 93 ? 3.930 9.247 2.329 1.00 89.31 93 LEU A N 1
ATOM 731 C CA . LEU A 1 93 ? 4.784 8.786 1.234 1.00 89.31 93 LEU A CA 1
ATOM 732 C C . LEU A 1 93 ? 4.537 9.579 -0.062 1.00 89.31 93 LEU A C 1
ATOM 734 O O . LEU A 1 93 ? 5.493 10.031 -0.698 1.00 89.31 93 LEU A O 1
ATOM 738 N N . ASP A 1 94 ? 3.273 9.828 -0.418 1.00 88.88 94 ASP A N 1
ATOM 739 C CA . ASP A 1 94 ? 2.902 10.669 -1.564 1.00 88.88 94 ASP A CA 1
ATOM 740 C C . ASP A 1 94 ? 3.472 12.098 -1.436 1.00 88.88 94 ASP A C 1
ATOM 742 O O . ASP A 1 94 ? 3.855 12.720 -2.436 1.00 88.88 94 ASP A O 1
ATOM 746 N N . SER A 1 95 ? 3.564 12.633 -0.213 1.00 88.50 95 SER A N 1
ATOM 747 C CA . SER A 1 95 ? 4.179 13.939 0.051 1.00 88.50 95 SER A CA 1
ATOM 748 C C . SER A 1 95 ? 5.700 13.928 -0.156 1.00 88.50 95 SER A C 1
ATOM 750 O O . SER A 1 95 ? 6.232 14.842 -0.792 1.00 88.50 95 SER A O 1
ATOM 752 N N . LEU A 1 96 ? 6.391 12.866 0.275 1.00 87.25 96 LEU A N 1
ATOM 753 C CA . LEU A 1 96 ? 7.839 12.712 0.095 1.00 87.25 96 LEU A CA 1
ATOM 754 C C . LEU A 1 96 ? 8.217 12.612 -1.388 1.00 87.25 96 LEU A C 1
ATOM 756 O O . LEU A 1 96 ? 9.165 13.260 -1.838 1.00 87.25 96 LEU A O 1
ATOM 760 N N . ILE A 1 97 ? 7.433 11.870 -2.178 1.00 85.12 97 ILE A N 1
ATOM 761 C CA . ILE A 1 97 ? 7.665 11.707 -3.622 1.00 85.12 97 ILE A CA 1
ATOM 762 C C . ILE A 1 97 ? 7.601 13.059 -4.351 1.00 85.12 97 ILE A C 1
ATOM 764 O O . ILE A 1 97 ? 8.409 13.326 -5.245 1.00 85.12 97 ILE A O 1
ATOM 768 N N . LYS A 1 98 ? 6.683 13.952 -3.956 1.00 84.50 98 LYS A N 1
ATOM 769 C CA . LYS A 1 98 ? 6.557 15.296 -4.554 1.00 84.50 98 LYS A CA 1
ATOM 770 C C . LYS A 1 98 ? 7.786 16.170 -4.313 1.00 84.50 98 LYS A C 1
ATOM 772 O O . LYS A 1 98 ? 8.105 17.002 -5.161 1.00 84.50 98 LYS A O 1
ATOM 777 N N . ILE A 1 99 ? 8.483 15.963 -3.197 1.00 81.12 99 ILE A N 1
ATOM 778 C CA . ILE A 1 99 ? 9.688 16.713 -2.817 1.00 81.12 99 ILE A CA 1
ATOM 779 C C . ILE A 1 99 ? 10.920 16.230 -3.619 1.00 81.12 99 ILE A C 1
ATOM 781 O O . ILE A 1 99 ? 11.955 16.892 -3.614 1.00 81.12 99 ILE A O 1
ATOM 785 N N . LYS A 1 100 ? 10.793 15.144 -4.408 1.00 65.44 100 LYS A N 1
ATOM 786 C CA . LYS A 1 100 ? 11.830 14.586 -5.302 1.00 65.44 100 LYS A CA 1
ATOM 787 C C . LYS A 1 100 ? 13.165 14.303 -4.603 1.00 65.44 100 LYS A C 1
ATOM 789 O O . LYS A 1 100 ? 14.228 14.480 -5.199 1.00 65.44 100 LYS A O 1
ATOM 794 N N . ASN A 1 101 ? 13.120 13.830 -3.361 1.00 65.06 101 ASN A N 1
ATOM 795 C CA . ASN A 1 101 ? 14.319 13.303 -2.722 1.00 65.06 101 ASN A CA 1
ATOM 796 C C . ASN A 1 101 ? 14.749 12.014 -3.438 1.00 65.06 101 ASN A C 1
ATOM 798 O O . ASN A 1 101 ? 13.957 11.093 -3.621 1.00 65.06 101 ASN A O 1
ATOM 802 N N . THR A 1 102 ? 16.010 11.949 -3.863 1.00 68.81 102 THR A N 1
ATOM 803 C CA . THR A 1 102 ? 16.583 10.778 -4.548 1.00 68.81 102 THR A CA 1
ATOM 804 C C . THR A 1 102 ? 16.838 9.604 -3.602 1.00 68.81 102 THR A C 1
ATOM 806 O O . THR A 1 102 ? 17.083 8.493 -4.066 1.00 68.81 102 THR A O 1
ATOM 809 N N . PHE A 1 103 ? 16.782 9.840 -2.289 1.00 80.38 103 PHE A N 1
ATOM 810 C CA . PHE A 1 103 ? 17.038 8.852 -1.248 1.00 80.38 103 PHE A CA 1
ATOM 811 C C . PHE A 1 103 ? 16.047 9.020 -0.100 1.00 80.38 103 PHE A C 1
ATOM 813 O O . PHE A 1 103 ? 15.715 10.145 0.268 1.00 80.38 103 PHE A O 1
ATOM 820 N N . ILE A 1 104 ? 15.623 7.895 0.472 1.00 83.31 104 ILE A N 1
ATOM 821 C CA . ILE A 1 104 ? 14.839 7.854 1.706 1.00 83.31 104 ILE A CA 1
ATOM 822 C C . ILE A 1 104 ? 15.819 7.871 2.883 1.00 83.31 104 ILE A C 1
ATOM 824 O O . ILE A 1 104 ? 16.794 7.117 2.906 1.00 83.31 104 ILE A O 1
ATOM 828 N N . THR A 1 105 ? 15.572 8.738 3.854 1.00 89.06 105 THR A N 1
ATOM 829 C CA . THR A 1 105 ? 16.356 8.881 5.082 1.00 89.06 105 THR A CA 1
ATOM 830 C C . THR A 1 105 ? 15.817 7.983 6.195 1.00 89.06 105 THR A C 1
ATOM 832 O O . THR A 1 105 ? 14.638 7.637 6.231 1.00 89.06 105 THR A O 1
ATOM 835 N N . GLU A 1 106 ? 16.665 7.645 7.168 1.00 90.19 106 GLU A N 1
ATOM 836 C CA . GLU A 1 106 ? 16.233 6.895 8.355 1.00 90.19 106 GLU A CA 1
ATOM 837 C C . GLU A 1 106 ? 15.111 7.616 9.118 1.00 90.19 106 GLU A C 1
ATOM 839 O O . GLU A 1 106 ? 14.168 6.982 9.579 1.00 90.19 106 GLU A O 1
ATOM 844 N N . LYS A 1 107 ? 15.167 8.952 9.195 1.00 89.81 107 LYS A N 1
ATOM 845 C CA . LYS A 1 107 ? 14.132 9.759 9.850 1.00 89.81 107 LYS A CA 1
ATOM 846 C C . LYS A 1 107 ? 12.770 9.615 9.161 1.00 89.81 107 LYS A C 1
ATOM 848 O O . LYS A 1 107 ? 11.753 9.501 9.839 1.00 89.81 107 LYS A O 1
ATOM 853 N N . GLU A 1 108 ? 12.740 9.614 7.829 1.00 89.19 108 GLU A N 1
ATOM 854 C CA . GLU A 1 108 ? 11.509 9.387 7.058 1.00 89.19 108 GLU A CA 1
ATOM 855 C C . GLU A 1 108 ? 10.968 7.967 7.283 1.00 89.19 108 GLU A C 1
ATOM 857 O O . GLU A 1 108 ? 9.765 7.805 7.461 1.00 89.19 108 GLU A O 1
ATOM 862 N N . LEU A 1 109 ? 11.841 6.954 7.378 1.00 87.94 109 LEU A N 1
ATOM 863 C CA . LEU A 1 109 ? 11.435 5.583 7.718 1.00 87.94 109 LEU A CA 1
ATOM 864 C C . LEU A 1 109 ? 10.853 5.477 9.130 1.00 87.94 109 LEU A C 1
ATOM 866 O O . LEU A 1 109 ? 9.805 4.868 9.311 1.00 87.94 109 LEU A O 1
ATOM 870 N N . GLN A 1 110 ? 11.495 6.091 10.125 1.00 89.62 110 GLN A N 1
ATOM 871 C CA . GLN A 1 110 ? 10.976 6.122 11.495 1.00 89.62 110 GLN A CA 1
ATOM 872 C C . GLN A 1 110 ? 9.609 6.814 11.566 1.00 89.62 110 GLN A C 1
ATOM 874 O O . GLN A 1 110 ? 8.760 6.389 12.337 1.00 89.62 110 GLN A O 1
ATOM 879 N N . THR A 1 111 ? 9.376 7.830 10.728 1.00 87.56 111 THR A N 1
ATOM 880 C CA . THR A 1 111 ? 8.082 8.532 10.638 1.00 87.56 111 THR A CA 1
ATOM 881 C C . THR A 1 111 ? 6.994 7.679 9.976 1.00 87.56 111 THR A C 1
ATOM 883 O O . THR A 1 111 ? 5.825 7.850 10.283 1.00 87.56 111 THR A O 1
ATOM 886 N N . LEU A 1 112 ? 7.350 6.762 9.068 1.00 84.88 112 LEU A N 1
ATOM 887 C CA . LEU A 1 112 ? 6.385 5.850 8.435 1.00 84.88 112 LEU A CA 1
ATOM 888 C C . LEU A 1 112 ? 5.908 4.729 9.369 1.00 84.88 112 LEU A C 1
ATOM 890 O O . LEU A 1 112 ? 4.841 4.168 9.138 1.00 84.88 112 LEU A O 1
ATOM 894 N N . VAL A 1 113 ? 6.719 4.361 10.365 1.00 77.94 113 VAL A N 1
ATOM 895 C CA . VAL A 1 113 ? 6.458 3.218 11.260 1.00 77.94 113 VAL A CA 1
ATOM 896 C C . VAL A 1 113 ? 6.008 3.649 12.660 1.00 77.94 113 VAL A C 1
ATOM 898 O O . VAL A 1 113 ? 5.358 2.863 13.347 1.00 77.94 113 VAL A O 1
ATOM 901 N N . GLY A 1 114 ? 6.381 4.855 13.097 1.00 65.25 114 GLY A N 1
ATOM 902 C CA . GLY A 1 114 ? 6.028 5.416 14.406 1.00 65.25 114 GLY A CA 1
ATOM 903 C C . GLY A 1 114 ? 4.694 6.141 14.400 1.00 65.25 114 GLY A C 1
ATOM 904 O O . GLY A 1 114 ? 3.962 5.974 15.399 1.00 65.25 114 GLY A O 1
#

Secondary structure (DSSP, 8-state):
---------HHHHHHHHHHHHHHHHHHTS---HHHHHHHHHHHHHHHHHHHHHHTT----HHHHHHHHTT---TT-HHHHHHHHHHHHHHHHHHHHHHTT-SS--HHHHHHHH-